Protein AF-A0A7S1X0S6-F1 (afdb_monomer_lite)

Secondary structure (DSSP, 8-state):
---SSPPP-EEEEETHHHHHHHHHHHHHHHHH--TTEEEEES-SS---GGGHHHHHHTTHHHHHHHTS---HHHHHHHHTT--HHHHHHHHHHHTTTS-EEEEEETT-HHHHHHHHHTSS-TT---HHHHHHHHHHHHHHHHHHHHHHHHHHHHH-TTEEEEEESSS-S-S--

Foldseek 3Di:
DPDDPDDAAEQEDFDVSLLVCLLLVVCCVPPVVNLQAYERFQDQDDAAPQLLLVCVVVVVLVCSVPPSVHDPVRSVCVVVVCGSLNSSLVSCLVSQNRAYEYEYELAAPVSLVVRLVRQDHPPPPPPVSSVVSNVCCNVCSNVSVVVSQVSSCVSHVNYYYDYDHDHDTGPDD

Radius of gyration: 16.4 Å; chains: 1; bounding box: 33×36×52 Å

Structure (mmCIF, N/CA/C/O backbone):
data_AF-A0A7S1X0S6-F1
#
_entry.id   AF-A0A7S1X0S6-F1
#
loop_
_atom_site.group_PDB
_atom_site.id
_atom_site.type_symbol
_atom_site.label_atom_id
_atom_site.label_alt_id
_atom_site.label_comp_id
_atom_site.label_asym_id
_atom_site.label_entity_id
_atom_site.label_seq_id
_atom_site.pdbx_PDB_ins_cod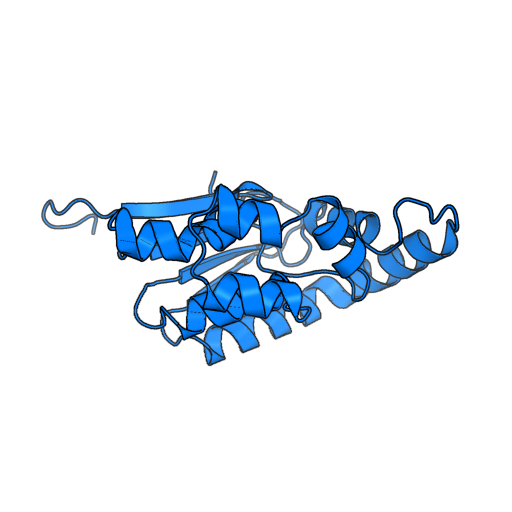e
_atom_site.Cartn_x
_atom_site.Cartn_y
_atom_site.Cartn_z
_atom_site.occupancy
_atom_site.B_iso_or_equiv
_atom_site.auth_seq_id
_atom_site.auth_comp_id
_atom_site.auth_asym_id
_atom_site.auth_atom_id
_atom_site.pdbx_PDB_model_num
ATOM 1 N N . ASP A 1 1 ? -2.388 12.617 26.157 1.00 45.22 1 ASP A N 1
ATOM 2 C CA . ASP A 1 1 ? -3.269 11.953 27.123 1.00 45.22 1 ASP A CA 1
ATOM 3 C C . ASP A 1 1 ? -3.262 10.479 26.755 1.00 45.22 1 ASP A C 1
ATOM 5 O O . ASP A 1 1 ? -3.622 10.173 25.627 1.00 45.22 1 ASP A O 1
ATOM 9 N N . PHE A 1 2 ? -2.684 9.616 27.594 1.00 46.06 2 PHE A N 1
ATOM 10 C CA . PHE A 1 2 ? -2.555 8.176 27.314 1.00 46.06 2 PHE A CA 1
ATOM 11 C C . PHE A 1 2 ? -3.725 7.356 27.894 1.00 46.06 2 PHE A C 1
ATOM 13 O O . PHE A 1 2 ? -3.607 6.140 27.947 1.00 46.06 2 PHE A O 1
ATOM 20 N N . GLY A 1 3 ? -4.836 8.006 28.274 1.00 49.50 3 GLY A N 1
ATOM 21 C CA . GLY A 1 3 ? -6.150 7.374 28.441 1.00 49.50 3 GLY A CA 1
ATOM 22 C C . GLY A 1 3 ? -6.338 6.500 29.690 1.00 49.50 3 GLY A C 1
ATOM 23 O O . GLY A 1 3 ? -5.548 5.607 29.973 1.00 49.50 3 GLY A O 1
ATOM 24 N N . ASP A 1 4 ? -7.391 6.824 30.446 1.00 59.53 4 ASP A N 1
ATOM 25 C CA . ASP A 1 4 ? -8.395 6.000 31.165 1.00 59.53 4 ASP A CA 1
ATOM 26 C C . ASP A 1 4 ? -8.267 4.472 31.422 1.00 59.53 4 ASP A C 1
ATOM 28 O O . ASP A 1 4 ? -9.041 3.959 32.232 1.00 59.53 4 ASP A O 1
ATOM 32 N N . GLY A 1 5 ? -7.302 3.738 30.867 1.00 61.31 5 GLY A N 1
ATOM 33 C CA . GLY A 1 5 ? -7.042 2.329 31.197 1.00 61.31 5 GLY A CA 1
ATOM 34 C C . GLY A 1 5 ? -7.670 1.294 30.257 1.00 61.31 5 GLY A C 1
ATOM 35 O O . GLY A 1 5 ? -7.521 0.097 30.511 1.00 61.31 5 GLY A O 1
ATOM 36 N N . GLU A 1 6 ? -8.315 1.707 29.161 1.00 73.12 6 GLU A N 1
ATOM 37 C CA . GLU A 1 6 ? -8.690 0.783 28.083 1.00 73.12 6 GLU A CA 1
ATOM 38 C C . GLU A 1 6 ? -7.486 0.459 27.188 1.00 73.12 6 GLU A C 1
ATOM 40 O O . GLU A 1 6 ? -6.751 1.334 26.727 1.00 73.12 6 GLU A O 1
ATOM 45 N N . THR A 1 7 ? -7.266 -0.836 26.947 1.00 80.94 7 THR A N 1
ATOM 46 C CA . THR A 1 7 ? -6.216 -1.306 26.035 1.00 80.94 7 THR A CA 1
ATOM 47 C C . THR A 1 7 ? -6.712 -1.182 24.603 1.00 80.94 7 THR A C 1
ATOM 49 O O . THR A 1 7 ? -7.653 -1.876 24.234 1.00 80.94 7 THR A O 1
ATOM 52 N N . ARG A 1 8 ? -6.046 -0.350 23.799 1.00 85.12 8 ARG A N 1
ATOM 53 C CA . ARG A 1 8 ? -6.308 -0.235 22.359 1.00 85.12 8 ARG A CA 1
ATOM 54 C C . ARG A 1 8 ? -5.429 -1.187 21.560 1.00 85.12 8 ARG A C 1
ATOM 56 O O . ARG A 1 8 ? -4.236 -1.311 21.849 1.00 85.12 8 ARG A O 1
ATOM 63 N N . ARG A 1 9 ? -5.995 -1.827 20.540 1.00 88.94 9 ARG A N 1
ATOM 64 C CA . ARG A 1 9 ? -5.298 -2.748 19.637 1.00 88.94 9 ARG A CA 1
ATOM 65 C C . ARG A 1 9 ? -5.182 -2.144 18.247 1.00 88.94 9 ARG A C 1
ATOM 67 O O . ARG A 1 9 ? -6.129 -2.122 17.469 1.00 88.94 9 ARG A O 1
ATOM 74 N N . VAL A 1 10 ? -3.977 -1.682 17.935 1.00 91.94 10 VAL A N 1
ATOM 75 C CA . VAL A 1 10 ? -3.624 -1.157 16.614 1.00 91.94 10 VAL A CA 1
ATOM 76 C C . VAL A 1 10 ? -2.764 -2.187 15.896 1.00 91.94 10 VAL A C 1
ATOM 78 O O . VAL A 1 10 ? -1.782 -2.671 16.461 1.00 91.94 10 VAL A O 1
ATOM 81 N N . ALA A 1 11 ? -3.122 -2.525 14.659 1.00 94.06 11 ALA A N 1
ATOM 82 C CA . ALA A 1 11 ? -2.289 -3.363 13.808 1.00 94.06 11 ALA A CA 1
ATOM 83 C C . ALA A 1 11 ? -1.388 -2.462 12.968 1.00 94.06 11 ALA A C 1
ATOM 85 O O . ALA A 1 11 ? -1.870 -1.582 12.260 1.00 94.06 11 ALA A O 1
ATOM 86 N N . GLY A 1 12 ? -0.078 -2.664 13.050 1.00 94.56 12 GLY A N 1
ATOM 87 C CA . GLY A 1 12 ? 0.891 -1.824 12.361 1.00 94.56 12 GLY A CA 1
ATOM 88 C C . GLY A 1 12 ? 2.062 -2.623 11.826 1.00 94.56 12 GLY A C 1
ATOM 89 O O . GLY A 1 12 ? 2.423 -3.664 12.374 1.00 94.56 12 GLY A O 1
ATOM 90 N N . GLY A 1 13 ? 2.649 -2.138 10.742 1.00 95.31 13 GLY A N 1
ATOM 91 C CA . GLY A 1 13 ? 3.847 -2.736 10.181 1.00 95.31 13 GLY A CA 1
ATOM 92 C C . GLY A 1 13 ? 4.571 -1.768 9.267 1.00 95.31 13 GLY A C 1
ATOM 93 O O . GLY A 1 13 ? 3.937 -0.943 8.611 1.00 95.31 13 GLY A O 1
ATOM 94 N N . CYS A 1 14 ? 5.894 -1.903 9.206 1.00 96.62 14 CYS A N 1
ATOM 95 C CA . CYS A 1 14 ? 6.711 -1.206 8.224 1.00 96.62 14 CYS A CA 1
ATOM 96 C C . CYS A 1 14 ? 6.980 -2.079 6.996 1.00 96.62 14 CYS A C 1
ATOM 98 O O . CYS A 1 14 ? 7.196 -3.286 7.131 1.00 96.62 14 CYS A O 1
ATOM 100 N N . SER A 1 15 ? 7.074 -1.466 5.812 1.00 94.75 15 SER A N 1
ATOM 101 C CA . SER A 1 15 ? 7.627 -2.097 4.610 1.00 94.75 15 SER A CA 1
ATOM 102 C C . SER A 1 15 ? 6.742 -3.262 4.161 1.00 94.75 15 SER A C 1
ATOM 104 O O . SER A 1 15 ? 5.520 -3.130 4.088 1.00 94.75 15 SER A O 1
ATOM 106 N N . ALA A 1 16 ? 7.324 -4.440 3.937 1.00 90.38 16 ALA A N 1
ATOM 107 C CA . ALA A 1 16 ? 6.586 -5.685 3.756 1.00 90.38 16 ALA A CA 1
ATOM 108 C C . ALA A 1 16 ? 5.617 -5.990 4.918 1.00 90.38 16 ALA A C 1
ATOM 110 O O . ALA A 1 16 ? 4.575 -6.599 4.699 1.00 90.38 16 ALA A O 1
ATOM 111 N N . GLY A 1 17 ? 5.907 -5.532 6.139 1.00 92.88 17 GLY A N 1
ATOM 112 C CA . GLY A 1 17 ? 4.978 -5.601 7.267 1.00 92.88 17 GLY A CA 1
ATOM 113 C C . GLY A 1 17 ? 3.738 -4.724 7.076 1.00 92.88 17 GLY A C 1
ATOM 114 O O . GLY A 1 17 ? 2.646 -5.157 7.427 1.00 92.88 17 GLY A O 1
ATOM 115 N N . SER A 1 18 ? 3.872 -3.542 6.461 1.00 93.56 18 SER A N 1
ATOM 116 C CA . SER A 1 18 ? 2.722 -2.694 6.099 1.00 93.56 18 SER A CA 1
ATOM 117 C C . SER A 1 18 ? 1.836 -3.397 5.070 1.00 93.56 18 SER A C 1
ATOM 119 O O . SER A 1 18 ? 0.614 -3.407 5.208 1.00 93.56 18 SER A O 1
ATOM 121 N N . ILE A 1 19 ? 2.451 -4.051 4.074 1.00 89.69 19 ILE A N 1
ATOM 122 C CA . ILE A 1 19 ? 1.736 -4.906 3.114 1.00 89.69 19 ILE A CA 1
ATOM 123 C C . ILE A 1 19 ? 0.998 -6.016 3.865 1.00 89.69 19 ILE A C 1
ATOM 125 O O . ILE A 1 19 ? -0.197 -6.198 3.669 1.00 89.69 19 ILE A O 1
ATOM 129 N N . GLY A 1 20 ? 1.692 -6.730 4.755 1.00 89.12 20 GLY A N 1
ATOM 130 C CA . GLY A 1 20 ? 1.111 -7.812 5.546 1.00 89.12 20 GLY A CA 1
ATOM 131 C C . GLY A 1 20 ? -0.107 -7.361 6.347 1.00 89.12 20 GLY A C 1
ATOM 132 O O . GLY A 1 20 ? -1.158 -7.981 6.240 1.00 89.12 20 GLY A O 1
ATOM 133 N N . VAL A 1 21 ? 0.001 -6.254 7.087 1.00 90.69 21 VAL A N 1
ATOM 134 C CA . VAL A 1 21 ? -1.126 -5.694 7.846 1.00 90.69 21 VAL A CA 1
ATOM 135 C C . VAL A 1 21 ? -2.293 -5.357 6.931 1.00 90.69 21 VAL A C 1
ATOM 137 O O . VAL A 1 21 ? -3.416 -5.713 7.260 1.00 90.69 21 VAL A O 1
ATOM 140 N N . GLN A 1 22 ? -2.042 -4.734 5.778 1.00 89.19 22 GLN A N 1
ATOM 141 C CA . GLN A 1 22 ? -3.099 -4.435 4.813 1.00 89.19 22 GLN A CA 1
ATOM 142 C C . GLN A 1 22 ? -3.792 -5.719 4.354 1.00 89.19 22 GLN A C 1
ATOM 144 O O . GLN A 1 22 ? -5.006 -5.808 4.474 1.00 89.19 22 GLN A O 1
ATOM 149 N N . LEU A 1 23 ? -3.044 -6.738 3.919 1.00 86.06 23 LEU A N 1
ATOM 150 C CA . LEU A 1 23 ? -3.619 -8.002 3.445 1.00 86.06 23 LEU A CA 1
ATOM 151 C C . LEU A 1 23 ? -4.373 -8.767 4.550 1.00 86.06 23 LEU A C 1
ATOM 153 O O . LEU A 1 23 ? -5.376 -9.409 4.259 1.00 86.06 23 LEU A O 1
ATOM 157 N N . TRP A 1 24 ? -3.921 -8.699 5.803 1.00 88.25 24 TRP A N 1
ATOM 158 C CA . TRP A 1 24 ? -4.566 -9.352 6.950 1.00 88.25 24 TRP A CA 1
ATOM 159 C C . TRP A 1 24 ? -5.690 -8.530 7.586 1.00 88.25 24 TRP A C 1
ATOM 161 O O . TRP A 1 24 ? -6.427 -9.057 8.417 1.00 88.25 24 TRP A O 1
ATOM 171 N N . ALA A 1 25 ? -5.830 -7.253 7.235 1.00 87.00 25 ALA A N 1
ATOM 172 C CA . ALA A 1 25 ? -6.724 -6.335 7.929 1.00 87.00 25 ALA A CA 1
ATOM 173 C C . ALA A 1 25 ? -8.187 -6.807 8.018 1.00 87.00 25 ALA A C 1
ATOM 175 O O . ALA A 1 25 ? -8.752 -6.638 9.097 1.00 87.00 25 ALA A O 1
ATOM 176 N N . PRO A 1 26 ? -8.800 -7.455 7.000 1.00 82.06 26 PRO A N 1
ATOM 177 C CA . PRO A 1 26 ? -10.158 -7.976 7.149 1.00 82.06 26 PRO A CA 1
ATOM 178 C C . PRO A 1 26 ? -10.281 -8.961 8.321 1.00 82.06 26 PRO A C 1
ATOM 180 O O . PRO A 1 26 ? -11.181 -8.828 9.145 1.00 82.06 26 PRO A O 1
ATOM 183 N N . ALA A 1 27 ? -9.329 -9.889 8.446 1.00 85.44 27 ALA A N 1
ATOM 184 C CA . ALA A 1 27 ? -9.292 -10.861 9.535 1.00 85.44 27 ALA A CA 1
ATOM 185 C C . ALA A 1 27 ? -8.929 -10.200 10.872 1.00 85.44 27 ALA A C 1
ATOM 187 O O . ALA A 1 27 ? -9.553 -10.470 11.892 1.00 85.44 27 ALA A O 1
ATOM 188 N N . LEU A 1 28 ? -7.944 -9.293 10.882 1.00 88.94 28 LEU A N 1
ATOM 189 C CA . LEU A 1 28 ? -7.530 -8.579 12.096 1.00 88.94 28 LEU A CA 1
ATOM 190 C C . LEU A 1 28 ? -8.687 -7.784 12.716 1.00 88.94 28 LEU A C 1
ATOM 192 O O . LEU A 1 28 ? -8.841 -7.778 13.936 1.00 88.94 28 LEU A O 1
ATOM 196 N N . ILE A 1 29 ? -9.505 -7.145 11.878 1.00 87.50 29 ILE A N 1
ATOM 197 C CA . ILE A 1 29 ? -10.667 -6.367 12.311 1.00 87.50 29 ILE A CA 1
ATOM 198 C C . ILE A 1 29 ? -11.805 -7.300 12.742 1.00 87.50 29 ILE A C 1
ATOM 200 O O . ILE A 1 29 ? -12.335 -7.130 13.837 1.00 87.50 29 ILE A O 1
ATOM 204 N N . ALA A 1 30 ? -12.171 -8.288 11.919 1.00 85.06 30 ALA A N 1
ATOM 205 C CA . ALA A 1 30 ? -13.344 -9.127 12.170 1.00 85.06 30 ALA A CA 1
ATOM 206 C C . ALA A 1 30 ? -13.138 -10.168 13.285 1.00 85.06 30 ALA A C 1
ATOM 208 O O . ALA A 1 30 ? -14.038 -10.380 14.098 1.00 85.06 30 ALA A O 1
ATOM 209 N N . ASP A 1 31 ? -11.965 -10.802 13.334 1.00 85.94 31 ASP A N 1
ATOM 210 C CA . ASP A 1 31 ? -11.723 -11.993 14.158 1.00 85.94 31 ASP A CA 1
ATOM 211 C C . ASP A 1 31 ? -10.791 -11.734 15.351 1.00 85.94 31 ASP A C 1
ATOM 213 O O . ASP A 1 31 ? -10.808 -12.490 16.326 1.00 85.94 31 ASP A O 1
ATOM 217 N N . PHE A 1 32 ? -9.980 -10.670 15.300 1.00 85.81 32 PHE A N 1
ATOM 218 C CA . PHE A 1 32 ? -8.963 -10.375 16.321 1.00 85.81 32 PHE A CA 1
ATOM 219 C C . PHE A 1 32 ? -9.147 -9.034 17.045 1.00 85.81 32 PHE A C 1
ATOM 221 O O . PHE A 1 32 ? -8.321 -8.702 17.899 1.00 85.81 32 PHE A O 1
ATOM 228 N N . ASP A 1 33 ? -10.229 -8.300 16.765 1.00 85.69 33 ASP A N 1
ATOM 229 C CA . ASP A 1 33 ? -10.610 -7.074 17.483 1.00 85.69 33 ASP A CA 1
ATOM 230 C C . ASP A 1 33 ? -9.520 -5.978 17.425 1.00 85.69 33 ASP A C 1
ATOM 232 O O . ASP A 1 33 ? -9.192 -5.333 18.425 1.00 85.69 33 ASP A O 1
ATOM 236 N N . PHE A 1 34 ? -8.914 -5.797 16.241 1.00 86.12 34 PHE A N 1
ATOM 237 C CA . PHE A 1 34 ? -8.011 -4.683 15.905 1.00 86.12 34 PHE A CA 1
ATOM 238 C C . PHE A 1 34 ? -8.769 -3.516 15.247 1.00 86.12 34 PHE A C 1
ATOM 240 O O . PHE A 1 34 ? -8.350 -2.967 14.227 1.00 86.12 34 PHE A O 1
ATOM 247 N N . SER A 1 35 ? -9.915 -3.134 15.812 1.00 85.75 35 SER A N 1
ATOM 248 C CA . SER A 1 35 ? -10.738 -2.031 15.297 1.00 85.75 35 SER A CA 1
ATOM 249 C C . SER A 1 35 ? -10.273 -0.643 15.749 1.00 85.75 35 SER A C 1
ATOM 251 O O . SER A 1 35 ? -10.779 0.356 15.243 1.00 85.75 35 SER A O 1
ATOM 253 N N . ASP A 1 36 ? -9.313 -0.548 16.679 1.00 91.31 36 ASP A N 1
ATOM 254 C CA . ASP A 1 36 ? -8.802 0.749 17.155 1.00 91.31 36 ASP A CA 1
ATOM 255 C C . ASP A 1 36 ? -7.876 1.433 16.147 1.00 91.31 36 ASP A C 1
ATOM 257 O O . ASP A 1 36 ? -7.686 2.652 16.203 1.00 91.31 36 ASP A O 1
ATOM 261 N N . GLY A 1 37 ? -7.302 0.665 15.218 1.00 92.75 37 GLY A N 1
ATOM 262 C CA . GLY A 1 37 ? -6.755 1.232 14.000 1.00 92.75 37 GLY A CA 1
ATOM 263 C C . GLY A 1 37 ? -5.719 0.392 13.267 1.00 92.75 37 GLY A C 1
ATOM 264 O O . GLY A 1 37 ? -5.205 -0.614 13.759 1.00 92.75 37 GLY A O 1
ATOM 265 N N . ILE A 1 38 ? -5.387 0.875 12.074 1.00 94.62 38 ILE A N 1
ATOM 266 C CA . ILE A 1 38 ? -4.419 0.292 11.149 1.00 94.62 38 ILE A CA 1
ATOM 267 C C . ILE A 1 38 ? -3.312 1.311 10.858 1.00 94.62 38 ILE A C 1
ATOM 269 O O . ILE A 1 38 ? -3.590 2.438 10.451 1.00 94.62 38 ILE A O 1
ATOM 273 N N . LEU A 1 39 ? -2.049 0.917 11.021 1.00 95.50 39 LEU A N 1
ATOM 274 C CA . LEU A 1 39 ? -0.876 1.729 10.702 1.00 95.50 39 LEU A CA 1
ATOM 275 C C . LEU A 1 39 ? -0.102 1.125 9.524 1.00 95.50 39 LEU A C 1
ATOM 277 O O . LEU A 1 39 ? 0.439 0.022 9.601 1.00 95.50 39 LEU A O 1
ATOM 281 N N . MET A 1 40 ? -0.012 1.894 8.447 1.00 95.19 40 MET A N 1
ATOM 282 C CA . MET A 1 40 ? 0.730 1.575 7.236 1.00 95.19 40 MET A CA 1
ATOM 283 C C . MET A 1 40 ? 2.010 2.409 7.199 1.00 95.19 40 MET A C 1
ATOM 285 O O . MET A 1 40 ? 1.982 3.569 6.786 1.00 95.19 40 MET A O 1
ATOM 289 N N . ASP A 1 41 ? 3.133 1.839 7.635 1.00 97.19 41 ASP A N 1
ATOM 290 C CA . ASP A 1 41 ? 4.422 2.531 7.613 1.00 97.19 41 ASP A CA 1
ATOM 291 C C . ASP A 1 41 ? 5.200 2.193 6.331 1.00 97.19 41 ASP A C 1
ATOM 293 O O . ASP A 1 41 ? 5.539 1.041 6.046 1.00 97.19 41 ASP A O 1
ATOM 297 N N . SER A 1 42 ? 5.479 3.227 5.538 1.00 96.00 42 SER A N 1
ATOM 298 C CA . SER A 1 42 ? 6.365 3.199 4.372 1.00 96.00 42 SER A CA 1
ATOM 299 C C . SER A 1 42 ? 5.927 2.289 3.209 1.00 96.00 42 SER A C 1
ATOM 301 O O . SER A 1 42 ? 6.713 1.988 2.314 1.00 96.00 42 SER A O 1
ATOM 303 N N . TYR A 1 43 ? 4.659 1.864 3.173 1.00 93.94 43 TYR A N 1
ATOM 304 C CA . TYR A 1 43 ? 4.019 1.306 1.973 1.00 93.94 43 TYR A CA 1
ATOM 305 C C . TYR A 1 43 ? 2.508 1.517 2.003 1.00 93.94 43 TYR A C 1
ATOM 307 O O . TYR A 1 43 ? 1.874 1.300 3.035 1.00 93.94 43 TYR A O 1
ATOM 315 N N . VAL A 1 44 ? 1.922 1.882 0.859 1.00 91.25 44 VAL A N 1
ATOM 316 C CA . VAL A 1 44 ? 0.488 2.210 0.759 1.00 91.25 44 VAL A CA 1
ATOM 317 C C . VAL A 1 44 ? -0.142 1.896 -0.604 1.00 91.25 44 VAL A C 1
ATOM 319 O O . VAL A 1 44 ? -1.196 2.424 -0.955 1.00 91.25 44 VAL A O 1
ATOM 322 N N . GLY A 1 45 ? 0.501 1.024 -1.384 1.00 88.31 45 GLY A N 1
ATOM 323 C CA . GLY A 1 45 ? -0.020 0.598 -2.686 1.00 88.31 45 GLY A CA 1
ATOM 324 C C . GLY A 1 45 ? 0.510 1.405 -3.873 1.00 88.31 45 GLY A C 1
ATOM 325 O O . GLY A 1 45 ? -0.226 1.667 -4.817 1.00 88.31 45 GLY A O 1
ATOM 326 N N . ILE A 1 46 ? 1.783 1.806 -3.866 1.00 90.12 46 ILE A N 1
ATOM 327 C CA . ILE A 1 46 ? 2.427 2.357 -5.068 1.00 90.12 46 ILE A CA 1
ATOM 328 C C . ILE A 1 46 ? 3.137 1.218 -5.798 1.00 90.12 46 ILE A C 1
ATOM 330 O O . ILE A 1 46 ? 4.105 0.658 -5.286 1.00 90.12 46 ILE A O 1
ATOM 334 N N . MET A 1 47 ? 2.653 0.889 -6.996 1.00 87.38 47 MET A N 1
ATOM 335 C CA . MET A 1 47 ? 3.166 -0.192 -7.841 1.00 87.38 47 MET A CA 1
ATOM 336 C C . MET A 1 47 ? 3.191 0.233 -9.317 1.00 87.38 47 MET A C 1
ATOM 338 O O . MET A 1 47 ? 2.388 1.083 -9.719 1.00 87.38 47 MET A O 1
ATOM 342 N N . PRO A 1 48 ? 4.090 -0.333 -10.140 1.00 85.00 48 PRO A N 1
ATOM 343 C CA . PRO A 1 48 ? 4.035 -0.168 -11.587 1.00 85.00 48 PRO A CA 1
ATOM 344 C C . PRO A 1 48 ? 2.805 -0.871 -12.183 1.00 85.00 48 PRO A C 1
ATOM 346 O O . PRO A 1 48 ? 2.297 -1.821 -11.588 1.00 85.00 48 PRO A O 1
ATOM 349 N N . PRO A 1 49 ? 2.327 -0.453 -13.370 1.00 77.50 49 PRO A N 1
ATOM 350 C CA . PRO A 1 49 ? 1.180 -1.091 -14.022 1.00 77.50 49 PRO A CA 1
ATOM 351 C C . PRO A 1 49 ? 1.346 -2.601 -14.261 1.00 77.50 49 PRO A C 1
ATOM 353 O O . PRO A 1 49 ? 0.371 -3.330 -14.144 1.00 77.50 49 PRO A O 1
ATOM 356 N N . ALA A 1 50 ? 2.573 -3.060 -14.537 1.00 72.75 50 ALA A N 1
ATOM 357 C CA . ALA A 1 50 ? 2.920 -4.471 -14.766 1.00 72.75 50 ALA A CA 1
ATOM 358 C C . ALA A 1 50 ? 3.156 -5.281 -13.470 1.00 72.75 50 ALA A C 1
ATOM 360 O O . ALA A 1 50 ? 3.719 -6.373 -13.483 1.00 72.75 50 ALA A O 1
ATOM 361 N N . ALA A 1 51 ? 2.768 -4.741 -12.311 1.00 75.88 51 ALA A N 1
ATOM 362 C CA . ALA A 1 51 ? 2.932 -5.428 -11.033 1.00 75.88 51 ALA A CA 1
ATOM 363 C C . ALA A 1 51 ? 2.000 -6.638 -10.851 1.00 75.88 51 ALA A C 1
ATOM 365 O O . ALA A 1 51 ? 2.171 -7.395 -9.895 1.00 75.88 51 ALA A O 1
ATOM 366 N N . ASP A 1 52 ? 1.013 -6.834 -11.726 1.00 69.38 52 ASP A N 1
ATOM 367 C CA . ASP A 1 52 ? 0.175 -8.036 -11.764 1.00 69.38 52 ASP A CA 1
ATOM 368 C C . ASP A 1 52 ? 1.004 -9.314 -11.841 1.00 69.38 52 ASP A C 1
ATOM 370 O O . ASP A 1 52 ? 0.699 -10.289 -11.153 1.00 69.38 52 ASP A O 1
ATOM 374 N N . VAL A 1 53 ? 2.097 -9.300 -12.599 1.00 69.44 53 VAL A N 1
ATOM 375 C CA . VAL A 1 53 ? 2.982 -10.463 -12.708 1.00 69.44 53 VAL A CA 1
ATOM 376 C C . VAL A 1 53 ? 3.655 -10.792 -11.380 1.00 69.44 53 VAL A C 1
ATOM 378 O O . VAL A 1 53 ? 3.748 -11.965 -11.015 1.00 69.44 53 VAL A O 1
ATOM 381 N N . PHE A 1 54 ? 4.043 -9.782 -10.601 1.00 73.94 54 PHE A N 1
ATOM 382 C CA . PHE A 1 54 ? 4.585 -9.992 -9.258 1.00 73.94 54 PHE A CA 1
ATOM 383 C C . PHE A 1 54 ? 3.546 -10.608 -8.305 1.00 73.94 54 PHE A C 1
ATOM 385 O O . PHE A 1 54 ? 3.860 -11.533 -7.556 1.00 73.94 54 PHE A O 1
ATOM 392 N N . TRP A 1 55 ? 2.297 -10.144 -8.347 1.00 74.38 55 TRP A N 1
ATOM 393 C CA . TRP A 1 55 ? 1.232 -10.673 -7.487 1.00 74.38 55 TRP A CA 1
ATOM 394 C C . TRP A 1 55 ? 0.807 -12.091 -7.870 1.00 74.38 55 TRP A C 1
ATOM 396 O O . TRP A 1 55 ? 0.589 -12.932 -6.993 1.00 74.38 55 TRP A O 1
ATOM 406 N N . ASN A 1 56 ? 0.762 -12.375 -9.172 1.00 74.12 56 ASN A N 1
ATOM 407 C CA . ASN A 1 56 ? 0.536 -13.716 -9.698 1.00 74.12 56 ASN A CA 1
ATOM 408 C C . ASN A 1 56 ? 1.677 -14.665 -9.317 1.00 74.12 56 ASN A C 1
ATOM 410 O O . ASN A 1 56 ? 1.418 -15.807 -8.945 1.00 74.12 56 ASN A O 1
ATOM 414 N N . LEU A 1 57 ? 2.931 -14.196 -9.340 1.00 72.00 57 LEU A N 1
ATOM 415 C CA . LEU A 1 57 ? 4.089 -14.990 -8.926 1.00 72.00 57 LEU A CA 1
ATOM 416 C C . LEU A 1 57 ? 3.967 -15.468 -7.482 1.00 72.00 57 LEU A C 1
ATOM 418 O O . LEU A 1 57 ? 4.199 -16.642 -7.200 1.00 72.00 57 LEU A O 1
ATOM 422 N N . ILE A 1 58 ? 3.643 -14.558 -6.562 1.00 75.88 58 ILE A N 1
ATOM 423 C CA . ILE A 1 58 ? 3.507 -14.918 -5.146 1.00 75.88 58 ILE A CA 1
ATOM 424 C C . ILE A 1 58 ? 2.162 -15.589 -4.845 1.00 75.88 58 ILE A C 1
ATOM 426 O O . ILE A 1 58 ? 1.886 -15.909 -3.691 1.00 75.88 58 ILE A O 1
ATOM 430 N N . ASN A 1 59 ? 1.337 -15.792 -5.878 1.00 83.12 59 ASN A N 1
ATOM 431 C CA . ASN A 1 59 ? 0.037 -16.435 -5.812 1.00 83.12 59 ASN A CA 1
ATOM 432 C C . ASN A 1 59 ? -0.867 -15.813 -4.735 1.00 83.12 59 ASN A C 1
ATOM 434 O O . ASN A 1 59 ? -1.477 -16.509 -3.919 1.00 83.12 59 ASN A O 1
ATOM 438 N N . VAL A 1 60 ? -0.912 -14.475 -4.705 1.00 81.69 60 VAL A N 1
ATOM 439 C CA . VAL A 1 60 ? -1.494 -13.719 -3.584 1.00 81.69 60 VAL A CA 1
ATOM 440 C C . VAL A 1 60 ? -2.963 -14.067 -3.335 1.00 81.69 60 VAL A C 1
ATOM 442 O O . VAL A 1 60 ? -3.380 -14.108 -2.184 1.00 81.69 60 VAL A O 1
ATOM 445 N N . CYS A 1 61 ? -3.733 -14.390 -4.380 1.00 84.50 61 CYS A N 1
ATOM 446 C CA . CYS A 1 61 ? -5.137 -14.769 -4.226 1.00 84.50 61 CYS A CA 1
ATOM 447 C C . CYS A 1 61 ? -5.302 -16.133 -3.536 1.00 84.50 61 CYS A C 1
ATOM 449 O O . CYS A 1 61 ? -6.187 -16.285 -2.697 1.00 84.50 61 CYS A O 1
ATOM 451 N N . GLU A 1 62 ? -4.461 -17.124 -3.863 1.00 86.56 62 GLU A N 1
ATOM 452 C CA . GLU A 1 62 ? -4.491 -18.438 -3.203 1.00 86.56 62 GLU A CA 1
ATOM 453 C C . GLU A 1 62 ? -3.978 -18.339 -1.765 1.00 86.56 62 GLU A C 1
ATOM 455 O O . GLU A 1 62 ? -4.568 -18.919 -0.857 1.00 86.56 62 GLU A O 1
ATOM 460 N N . VAL A 1 63 ? -2.924 -17.549 -1.536 1.00 85.88 63 VAL A N 1
ATOM 461 C CA . VAL A 1 63 ? -2.442 -17.246 -0.181 1.00 85.88 63 VAL A CA 1
ATOM 462 C C . VAL A 1 63 ? -3.541 -16.549 0.624 1.00 85.88 63 VAL A C 1
ATOM 464 O O . VAL A 1 63 ? -3.787 -16.923 1.768 1.00 85.88 63 VAL A O 1
ATOM 467 N N . GLY A 1 64 ? -4.254 -15.598 0.021 1.00 83.56 64 GLY A N 1
ATOM 468 C CA . GLY A 1 64 ? -5.418 -14.940 0.607 1.00 83.56 64 GLY A CA 1
ATOM 469 C C . GLY A 1 64 ? -6.498 -15.923 1.055 1.00 83.56 64 GLY A C 1
ATOM 470 O O . GLY A 1 64 ? -6.912 -15.902 2.214 1.00 83.56 64 GLY A O 1
ATOM 471 N N . GLU A 1 65 ? -6.897 -16.824 0.154 1.00 86.88 65 GLU A N 1
ATOM 472 C CA . GLU A 1 65 ? -7.915 -17.855 0.395 1.00 86.88 65 GLU A CA 1
ATOM 473 C C . GLU A 1 65 ? -7.497 -18.863 1.478 1.00 86.88 65 GLU A C 1
ATOM 475 O O . GLU A 1 65 ? -8.299 -19.223 2.337 1.00 86.88 65 GLU A O 1
ATOM 480 N N . GLN A 1 66 ? -6.247 -19.331 1.448 1.00 88.25 66 GLN A N 1
ATOM 481 C CA . GLN A 1 66 ? -5.797 -20.444 2.290 1.00 88.25 66 GLN A CA 1
ATOM 482 C C . GLN A 1 66 ? -5.163 -20.011 3.614 1.00 88.25 66 GLN A C 1
ATOM 484 O O . GLN A 1 66 ? -5.148 -20.796 4.563 1.00 88.25 66 GLN A O 1
ATOM 489 N N . GLN A 1 67 ? -4.584 -18.809 3.675 1.00 85.94 67 GLN A N 1
ATOM 490 C CA . GLN A 1 67 ? -3.723 -18.391 4.786 1.00 85.94 67 GLN A CA 1
ATOM 491 C C . GLN A 1 67 ? -4.146 -17.074 5.429 1.00 85.94 67 GLN A C 1
ATOM 493 O O . GLN A 1 67 ? -3.999 -16.954 6.639 1.00 85.94 67 GLN A O 1
ATOM 498 N N . LEU A 1 68 ? -4.668 -16.107 4.666 1.00 82.25 68 LEU A N 1
ATOM 499 C CA . LEU A 1 68 ? -4.962 -14.753 5.172 1.00 82.25 68 LEU A CA 1
ATOM 500 C C . LEU A 1 68 ? -6.433 -14.549 5.560 1.00 82.25 68 LEU A C 1
ATOM 502 O O . LEU A 1 68 ? -6.848 -13.419 5.809 1.00 82.25 68 LEU A O 1
ATOM 506 N N . MET A 1 69 ? -7.217 -15.633 5.588 1.00 84.69 69 MET A N 1
ATOM 507 C CA . MET A 1 69 ? -8.646 -15.630 5.930 1.00 84.69 69 MET A CA 1
ATOM 508 C C . MET A 1 69 ? -9.458 -14.631 5.091 1.00 84.69 69 MET A C 1
ATOM 510 O O . MET A 1 69 ? -10.382 -13.986 5.585 1.00 84.69 69 MET A O 1
ATOM 514 N N . TRP A 1 70 ? -9.111 -14.472 3.811 1.00 82.31 70 TRP A N 1
ATOM 515 C CA . TRP A 1 70 ? -9.877 -13.600 2.928 1.00 82.31 70 TRP A CA 1
ATOM 516 C C . TRP A 1 70 ? -11.291 -14.126 2.729 1.00 82.31 70 TRP A C 1
ATOM 518 O O . TRP A 1 70 ? -11.519 -15.331 2.600 1.00 82.31 70 TRP A O 1
ATOM 528 N N . THR A 1 71 ? -12.248 -13.201 2.653 1.00 78.50 71 THR A N 1
ATOM 529 C CA . THR A 1 71 ? -13.610 -13.557 2.268 1.00 78.50 71 THR A CA 1
ATOM 530 C C . THR A 1 71 ? -13.628 -14.052 0.826 1.00 78.50 71 THR A C 1
ATOM 532 O O . THR A 1 71 ? -12.750 -13.737 0.016 1.00 78.50 71 THR A O 1
ATOM 535 N N . ARG A 1 72 ? -14.667 -14.811 0.478 1.00 83.81 72 ARG A N 1
ATOM 536 C CA . ARG A 1 72 ? -14.851 -15.298 -0.889 1.00 83.81 72 ARG A CA 1
ATOM 537 C C . ARG A 1 72 ? -14.888 -14.145 -1.893 1.00 83.81 72 ARG A C 1
ATOM 539 O O . ARG A 1 72 ? -14.287 -14.250 -2.955 1.00 83.81 72 ARG A O 1
ATOM 546 N N . GLU A 1 73 ? -15.539 -13.045 -1.533 1.00 79.69 73 GLU A N 1
ATOM 547 C CA . GLU A 1 73 ? -15.654 -11.843 -2.356 1.00 79.69 73 GLU A CA 1
ATOM 548 C C . GLU A 1 73 ? -14.282 -11.199 -2.603 1.00 79.69 73 GLU A C 1
ATOM 550 O O . GLU A 1 73 ? -13.983 -10.804 -3.728 1.00 79.69 73 GLU A O 1
ATOM 555 N N . ALA A 1 74 ? -13.414 -11.144 -1.586 1.00 76.69 74 ALA A N 1
ATOM 556 C CA . ALA A 1 74 ? -12.055 -10.623 -1.729 1.00 76.69 74 ALA A CA 1
ATOM 557 C C . ALA A 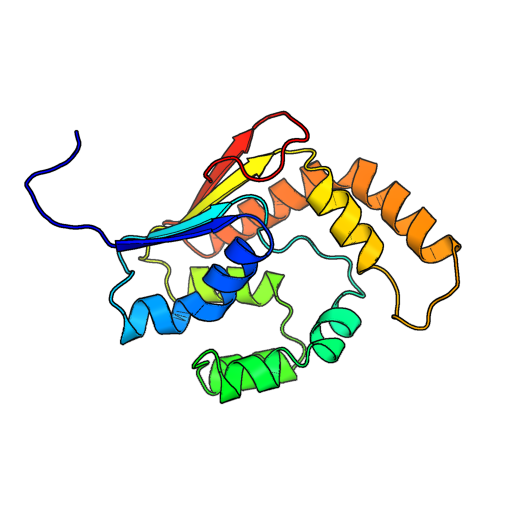1 74 ? -11.181 -11.521 -2.625 1.00 76.69 74 ALA A C 1
ATOM 559 O O . ALA A 1 74 ? -10.406 -11.021 -3.444 1.00 76.69 74 ALA A O 1
ATOM 560 N N . VAL A 1 75 ? -11.332 -12.846 -2.516 1.00 83.31 75 VAL A N 1
ATOM 561 C CA . VAL A 1 75 ? -10.638 -13.814 -3.383 1.00 83.31 75 VAL A CA 1
ATOM 562 C C . VAL A 1 75 ? -11.124 -13.710 -4.831 1.00 83.31 75 VAL A C 1
ATOM 564 O O . VAL A 1 75 ? -10.305 -13.716 -5.751 1.00 83.31 75 VAL A O 1
ATOM 567 N N . GLU A 1 76 ? -12.437 -13.608 -5.051 1.00 84.31 76 GLU A N 1
ATOM 568 C CA . GLU A 1 76 ? -13.028 -13.441 -6.384 1.00 84.31 76 GLU A CA 1
ATOM 569 C C . GLU A 1 76 ? -12.566 -12.127 -7.024 1.00 84.31 76 GLU A C 1
ATOM 571 O O . GLU A 1 76 ? -12.050 -12.159 -8.140 1.00 84.31 76 GLU A O 1
ATOM 576 N N . ALA A 1 77 ? -12.603 -11.013 -6.284 1.00 78.56 77 ALA A N 1
ATOM 577 C CA . ALA A 1 77 ? -12.050 -9.744 -6.748 1.00 78.56 77 ALA A CA 1
ATOM 578 C C . ALA A 1 77 ? -10.569 -9.897 -7.139 1.00 78.56 77 ALA A C 1
ATOM 580 O O . ALA A 1 77 ? -10.186 -9.555 -8.256 1.00 78.56 77 ALA A O 1
ATOM 581 N N . CYS A 1 78 ? -9.735 -10.482 -6.272 1.00 80.00 78 CYS A N 1
ATOM 582 C CA . CYS A 1 78 ? -8.317 -10.708 -6.569 1.00 80.00 78 CYS A CA 1
ATOM 583 C C . CYS A 1 78 ? -8.106 -11.457 -7.899 1.00 80.00 78 CYS A C 1
ATOM 585 O O . CYS A 1 78 ? -7.296 -11.041 -8.727 1.00 80.00 78 CYS A O 1
ATOM 587 N N . ARG A 1 79 ? -8.886 -12.518 -8.149 1.00 82.38 79 ARG A N 1
ATOM 588 C CA . ARG A 1 79 ? -8.819 -13.319 -9.387 1.00 82.38 79 ARG A CA 1
ATOM 589 C C . ARG A 1 79 ? -9.291 -12.566 -10.632 1.00 82.38 79 ARG A C 1
ATOM 591 O O . ARG A 1 79 ? -8.822 -12.867 -11.725 1.00 82.38 79 ARG A O 1
ATOM 598 N N . GLU A 1 80 ? -10.180 -11.590 -10.480 1.00 79.56 80 GLU A N 1
ATOM 599 C CA . GLU A 1 80 ? -10.628 -10.702 -11.562 1.00 79.56 80 GLU A CA 1
ATOM 600 C C . GLU A 1 80 ? -9.602 -9.605 -11.909 1.00 79.56 80 GLU A C 1
ATOM 602 O O . GLU A 1 80 ? -9.854 -8.767 -12.776 1.00 79.56 80 GLU A O 1
ATOM 607 N N . GLY A 1 81 ? -8.423 -9.628 -11.277 1.00 67.75 81 GLY A N 1
ATOM 608 C CA . GLY A 1 81 ? -7.348 -8.665 -11.503 1.00 67.75 81 GLY A CA 1
ATOM 609 C C . GLY A 1 81 ? -7.369 -7.504 -10.515 1.00 67.75 81 GLY A C 1
ATOM 610 O O . GLY A 1 81 ? -6.814 -6.448 -10.799 1.00 67.75 81 GLY A O 1
ATOM 611 N N . PHE A 1 82 ? -8.015 -7.662 -9.357 1.00 61.88 82 PHE A N 1
ATOM 612 C CA . PHE A 1 82 ? -8.010 -6.631 -8.327 1.00 61.88 82 PHE A CA 1
ATOM 613 C C . PHE A 1 82 ? -6.618 -6.532 -7.684 1.00 61.88 82 PHE A C 1
ATOM 615 O O . PHE A 1 82 ? -6.155 -7.427 -6.979 1.00 61.88 82 PHE A O 1
ATOM 622 N N . TYR A 1 83 ? -5.931 -5.431 -7.981 1.00 65.12 83 TYR A N 1
ATOM 623 C CA . TYR A 1 83 ? -4.544 -5.165 -7.603 1.00 65.12 83 TYR A CA 1
ATOM 624 C C . TYR A 1 83 ? -4.406 -4.818 -6.110 1.00 65.12 83 TYR A C 1
ATOM 626 O O . TYR A 1 83 ? -5.325 -4.267 -5.513 1.00 65.12 83 TYR A O 1
ATOM 634 N N . VAL A 1 84 ? -3.231 -5.028 -5.502 1.00 60.62 84 VAL A N 1
ATOM 635 C CA . VAL A 1 84 ? -2.976 -4.669 -4.085 1.00 60.62 84 VAL A CA 1
ATOM 636 C C . VAL A 1 84 ? -3.251 -3.196 -3.732 1.00 60.62 84 VAL A C 1
ATOM 638 O O . VAL A 1 84 ? -3.839 -2.955 -2.683 1.00 60.62 84 VAL A O 1
ATOM 641 N N . PRO A 1 85 ? -2.954 -2.196 -4.585 1.00 62.25 85 PRO A N 1
ATOM 642 C CA . PRO A 1 85 ? -3.411 -0.825 -4.342 1.00 62.25 85 PRO A CA 1
ATOM 643 C C . PRO A 1 85 ? -4.940 -0.709 -4.255 1.00 62.25 85 PRO A C 1
ATOM 645 O O . PRO A 1 85 ? -5.470 0.007 -3.405 1.00 62.25 85 PRO A O 1
ATOM 648 N N . SER A 1 86 ? -5.656 -1.446 -5.110 1.00 69.94 86 SER A N 1
ATOM 649 C CA . SER A 1 86 ? -7.116 -1.538 -5.081 1.00 69.94 86 SER A CA 1
ATOM 650 C C . SER A 1 86 ? -7.596 -2.265 -3.828 1.00 69.94 86 SER A C 1
ATOM 652 O O . SER A 1 86 ? -8.597 -1.850 -3.252 1.00 69.94 86 SER A O 1
ATOM 654 N N . PHE A 1 87 ? -6.865 -3.287 -3.368 1.00 73.62 87 PHE A N 1
ATOM 655 C CA . PHE A 1 87 ? -7.133 -3.992 -2.117 1.00 73.62 87 PHE A CA 1
ATOM 656 C C . PHE A 1 87 ? -7.070 -3.040 -0.922 1.00 73.62 87 PHE A C 1
ATOM 658 O O . PHE A 1 87 ? -8.010 -3.009 -0.137 1.00 73.62 87 PHE A O 1
ATOM 665 N N . THR A 1 88 ? -6.035 -2.200 -0.813 1.00 81.69 88 THR A N 1
ATOM 666 C CA . THR A 1 88 ? -5.934 -1.207 0.270 1.00 81.69 88 THR A CA 1
ATOM 667 C C . THR A 1 88 ? -7.103 -0.225 0.242 1.00 81.69 88 THR A C 1
ATOM 669 O O . THR A 1 88 ? -7.718 0.034 1.271 1.00 81.69 88 THR A O 1
ATOM 672 N N . THR A 1 89 ? -7.464 0.302 -0.930 1.00 85.44 89 THR A N 1
ATOM 673 C CA . THR A 1 89 ? -8.615 1.211 -1.038 1.00 85.44 89 THR A CA 1
ATOM 674 C C . THR A 1 89 ? -9.938 0.506 -0.720 1.00 85.44 89 THR A C 1
ATOM 676 O O . THR A 1 89 ? -10.791 1.092 -0.057 1.00 85.44 89 THR A O 1
ATOM 679 N N . ALA A 1 90 ? -10.125 -0.740 -1.164 1.00 81.88 90 ALA A N 1
ATOM 680 C CA . ALA A 1 90 ? -11.313 -1.531 -0.853 1.00 81.88 90 ALA A CA 1
ATOM 681 C C . ALA A 1 90 ? -11.410 -1.828 0.642 1.00 81.88 90 ALA A C 1
ATOM 683 O O . ALA A 1 90 ? -12.454 -1.582 1.230 1.00 81.88 90 ALA A O 1
ATOM 684 N N . LEU A 1 91 ? -10.307 -2.239 1.267 1.00 81.56 91 LEU A N 1
ATOM 685 C CA . LEU A 1 91 ? -10.207 -2.424 2.709 1.00 81.56 91 LEU A CA 1
ATOM 686 C C . LEU A 1 91 ? -10.657 -1.169 3.460 1.00 81.56 91 LEU A C 1
ATOM 688 O O . LEU A 1 91 ? -11.488 -1.263 4.360 1.00 81.56 91 LEU A O 1
ATOM 692 N N . LEU A 1 92 ? -10.111 -0.007 3.089 1.00 88.19 92 LEU A N 1
ATOM 693 C CA . LEU A 1 92 ? -10.445 1.269 3.720 1.00 88.19 92 LEU A CA 1
ATOM 694 C C . LEU A 1 92 ? -11.920 1.622 3.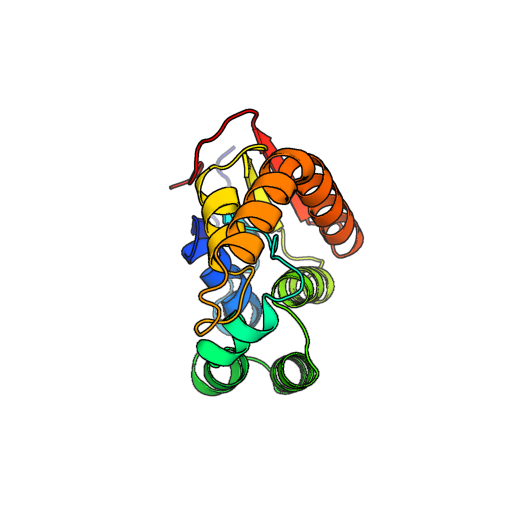531 1.00 88.19 92 LEU A C 1
ATOM 696 O O . LEU A 1 92 ? -12.560 2.066 4.476 1.00 88.19 92 LEU A O 1
ATOM 700 N N . ARG A 1 93 ? -12.468 1.408 2.333 1.00 90.50 93 ARG A N 1
ATOM 701 C CA . ARG A 1 93 ? -13.888 1.642 2.045 1.00 90.50 93 ARG A CA 1
ATOM 702 C C . ARG A 1 93 ? -14.791 0.724 2.866 1.00 90.50 93 ARG A C 1
ATOM 704 O O . ARG A 1 93 ? -15.766 1.187 3.445 1.00 90.50 93 ARG A O 1
ATOM 711 N N . ASP A 1 94 ? -14.472 -0.563 2.903 1.00 86.06 94 ASP A N 1
ATOM 712 C CA . ASP A 1 94 ? -15.308 -1.587 3.528 1.00 86.06 94 ASP A CA 1
ATOM 713 C C . ASP A 1 94 ? -15.195 -1.540 5.067 1.00 86.06 94 ASP A C 1
ATOM 715 O O . ASP A 1 94 ? -16.082 -2.018 5.767 1.00 86.06 94 ASP A O 1
ATOM 719 N N . ASN A 1 95 ? -14.150 -0.886 5.594 1.00 87.50 95 ASN A N 1
ATOM 720 C CA . ASN A 1 95 ? -13.921 -0.628 7.019 1.00 87.50 95 ASN A CA 1
ATOM 721 C C . ASN A 1 95 ? -13.791 0.878 7.302 1.00 87.50 95 ASN A C 1
ATOM 723 O O . ASN A 1 95 ? -12.917 1.304 8.056 1.00 87.50 95 ASN A O 1
ATOM 727 N N . SER A 1 96 ? -14.650 1.704 6.697 1.00 91.31 96 SER A N 1
ATOM 728 C CA . SER A 1 96 ? -14.517 3.171 6.717 1.00 91.31 96 SER A CA 1
ATOM 729 C C . SER A 1 96 ? -14.588 3.820 8.105 1.00 91.31 96 SER A C 1
ATOM 731 O O . SER A 1 96 ? -14.268 4.999 8.249 1.00 91.31 96 SER A O 1
ATOM 733 N N . GLU A 1 97 ? -15.045 3.077 9.114 1.00 91.19 97 GLU A N 1
ATOM 734 C CA . GLU A 1 97 ? -15.115 3.514 10.513 1.00 91.19 97 GLU A CA 1
ATOM 735 C C . GLU A 1 97 ? -13.831 3.211 11.300 1.00 91.19 97 GLU A C 1
ATOM 737 O O . GLU A 1 97 ? -13.580 3.850 12.321 1.00 91.19 97 GLU A O 1
ATOM 742 N N . VAL A 1 98 ? -13.002 2.274 10.826 1.00 92.75 98 VAL A N 1
ATOM 743 C CA . VAL A 1 98 ? -11.741 1.906 11.479 1.00 92.75 98 VAL A CA 1
ATOM 744 C C . VAL A 1 98 ? -10.687 2.973 11.166 1.00 92.75 98 VAL A C 1
ATOM 746 O O . VAL A 1 98 ? -10.406 3.224 9.988 1.00 92.75 98 VAL A O 1
ATOM 749 N N . PRO A 1 99 ? -10.067 3.606 12.181 1.00 95.62 99 PRO A N 1
ATOM 750 C CA . PRO A 1 99 ? -8.999 4.571 11.956 1.00 95.62 99 PRO A CA 1
ATOM 751 C C . PRO A 1 99 ? -7.838 3.942 11.188 1.00 95.62 99 PRO A C 1
ATOM 753 O O . PRO A 1 99 ? -7.314 2.901 11.574 1.00 95.62 99 PRO A O 1
ATOM 756 N N . ALA A 1 100 ? -7.391 4.588 10.117 1.00 95.19 100 ALA A N 1
ATOM 757 C CA . ALA A 1 100 ? -6.257 4.110 9.338 1.00 95.19 100 ALA A CA 1
ATOM 758 C C . ALA A 1 100 ? -5.265 5.242 9.109 1.00 95.19 100 ALA A C 1
ATOM 760 O O . ALA A 1 100 ? -5.655 6.363 8.788 1.00 95.19 100 ALA A O 1
ATOM 761 N N . MET A 1 101 ? -3.976 4.963 9.255 1.00 95.94 101 MET A N 1
ATOM 762 C CA . MET A 1 101 ? -2.932 5.962 9.080 1.00 95.94 101 MET A CA 1
ATOM 763 C C . MET A 1 101 ? -1.831 5.444 8.171 1.00 95.94 101 MET A C 1
ATOM 765 O O . MET A 1 101 ? -1.264 4.386 8.422 1.00 95.94 101 MET A O 1
ATOM 769 N N . TYR A 1 102 ? -1.491 6.221 7.148 1.00 96.31 102 TYR A N 1
ATOM 770 C CA . TYR A 1 102 ? -0.215 6.087 6.457 1.00 96.31 102 TYR A CA 1
ATOM 771 C C . TYR A 1 102 ? 0.837 6.991 7.100 1.00 96.31 102 TYR A C 1
ATOM 773 O O . TYR A 1 102 ? 0.574 8.170 7.350 1.00 96.31 102 TYR A O 1
ATOM 781 N N . VAL A 1 103 ? 2.040 6.465 7.304 1.00 97.75 103 VAL A N 1
ATOM 782 C CA . VAL A 1 103 ? 3.223 7.246 7.669 1.00 97.75 103 VAL A CA 1
ATOM 783 C C . VAL A 1 103 ? 4.346 6.879 6.710 1.00 97.75 103 VAL A C 1
ATOM 785 O O . VAL A 1 103 ? 4.591 5.704 6.471 1.00 97.75 103 VAL A O 1
ATOM 788 N N . GLY A 1 104 ? 5.035 7.862 6.139 1.00 97.31 104 GLY A N 1
ATOM 789 C CA . GLY A 1 104 ? 6.184 7.583 5.281 1.00 97.31 104 GLY A CA 1
ATOM 790 C C . GLY A 1 104 ? 6.838 8.841 4.735 1.00 97.31 104 GLY A C 1
ATOM 791 O O . GLY A 1 104 ? 6.448 9.963 5.071 1.00 97.31 104 GLY A O 1
ATOM 792 N N . THR A 1 105 ? 7.839 8.659 3.880 1.00 97.44 105 THR A N 1
ATOM 793 C CA . THR A 1 105 ? 8.555 9.770 3.251 1.00 97.44 105 THR A CA 1
ATOM 794 C C . THR A 1 105 ? 8.103 9.993 1.809 1.00 97.44 105 THR A C 1
ATOM 796 O O . THR A 1 105 ? 7.587 9.097 1.139 1.00 97.44 105 THR A O 1
ATOM 799 N N . ASN A 1 106 ? 8.250 11.221 1.310 1.00 96.06 106 ASN A N 1
ATOM 800 C CA . ASN A 1 106 ? 7.876 11.565 -0.066 1.00 96.06 106 ASN A CA 1
ATOM 801 C C . ASN A 1 106 ? 8.892 11.102 -1.125 1.00 96.06 106 ASN A C 1
ATOM 803 O O . ASN A 1 106 ? 8.605 11.215 -2.318 1.00 96.06 106 ASN A O 1
ATOM 807 N N . ASN A 1 107 ? 10.064 10.619 -0.710 1.00 96.56 107 ASN A N 1
ATOM 808 C CA . ASN A 1 107 ? 11.130 10.166 -1.596 1.00 96.56 107 ASN A CA 1
ATOM 809 C C . ASN A 1 107 ? 11.783 8.858 -1.097 1.00 96.56 107 ASN A C 1
ATOM 811 O O . ASN A 1 107 ? 12.969 8.626 -1.325 1.00 96.56 107 ASN A O 1
ATOM 815 N N . ASP A 1 108 ? 10.992 8.002 -0.441 1.00 97.38 108 ASP A N 1
ATOM 816 C CA . ASP A 1 108 ? 11.395 6.694 0.089 1.00 97.38 108 ASP A CA 1
ATOM 817 C C . ASP A 1 108 ? 12.207 5.881 -0.937 1.00 97.38 108 ASP A C 1
ATOM 819 O O . ASP A 1 108 ? 11.721 5.496 -2.012 1.00 97.38 108 ASP A O 1
ATOM 823 N N . ILE A 1 109 ? 13.472 5.616 -0.600 1.00 95.81 109 ILE A N 1
ATOM 824 C CA . ILE A 1 109 ? 14.403 4.935 -1.501 1.00 95.81 109 ILE A CA 1
ATOM 825 C C . ILE A 1 109 ? 14.048 3.460 -1.715 1.00 95.81 109 ILE A C 1
ATOM 827 O O . ILE A 1 109 ? 14.283 2.918 -2.800 1.00 95.81 109 ILE A O 1
ATOM 831 N N . ILE A 1 110 ? 13.440 2.818 -0.717 1.00 96.56 110 ILE A N 1
ATOM 832 C CA . ILE A 1 110 ? 13.010 1.424 -0.798 1.00 96.56 110 ILE A CA 1
ATOM 833 C C . ILE A 1 110 ? 11.761 1.322 -1.664 1.00 96.56 110 ILE A C 1
ATOM 835 O O . ILE A 1 110 ? 11.713 0.454 -2.530 1.00 96.56 110 ILE A O 1
ATOM 839 N N . GLN A 1 111 ? 10.804 2.243 -1.542 1.00 95.25 111 GLN A N 1
ATOM 840 C CA . GLN A 1 111 ? 9.641 2.283 -2.434 1.00 95.25 111 GLN A CA 1
ATOM 841 C C . GLN A 1 111 ? 10.049 2.514 -3.899 1.00 95.25 111 GLN A C 1
ATOM 843 O O . GLN A 1 111 ? 9.486 1.886 -4.801 1.00 95.25 111 GLN A O 1
ATOM 848 N N . ARG A 1 112 ? 11.049 3.369 -4.163 1.00 95.44 112 ARG A N 1
ATOM 849 C CA . ARG A 1 112 ? 11.609 3.567 -5.517 1.00 95.44 112 ARG A CA 1
ATOM 850 C C . ARG A 1 112 ? 12.255 2.288 -6.041 1.00 95.44 112 ARG A C 1
ATOM 852 O O . ARG A 1 112 ? 11.972 1.877 -7.164 1.00 95.44 112 ARG A O 1
ATOM 859 N N . GLY A 1 113 ? 13.090 1.647 -5.224 1.00 92.81 113 GLY A N 1
ATOM 860 C CA . GLY A 1 113 ? 13.733 0.380 -5.571 1.00 92.81 113 GLY A CA 1
ATOM 861 C C . GLY A 1 113 ? 12.722 -0.738 -5.830 1.00 92.81 113 GLY A C 1
ATOM 862 O O . GLY A 1 113 ? 12.821 -1.433 -6.838 1.00 92.81 113 GLY A O 1
ATOM 863 N N . PHE A 1 114 ? 11.712 -0.864 -4.970 1.00 91.38 114 PHE A N 1
ATOM 864 C CA . PHE A 1 114 ? 10.648 -1.856 -5.091 1.00 91.38 114 PHE A CA 1
ATOM 865 C C . PHE A 1 114 ? 9.802 -1.644 -6.348 1.00 91.38 114 PHE A C 1
ATOM 867 O O . PHE A 1 114 ? 9.528 -2.602 -7.070 1.00 91.38 114 PHE A O 1
ATOM 874 N N . TYR A 1 115 ? 9.460 -0.393 -6.669 1.00 91.88 115 TYR A N 1
ATOM 875 C CA . TYR A 1 115 ? 8.761 -0.062 -7.910 1.00 91.88 115 TYR A CA 1
ATOM 876 C C . TYR A 1 115 ? 9.553 -0.522 -9.137 1.00 91.88 115 TYR A C 1
ATOM 878 O O . TYR A 1 115 ? 8.996 -1.140 -10.034 1.00 91.88 115 TYR A O 1
ATOM 886 N N . VAL A 1 116 ? 10.865 -0.265 -9.171 1.00 90.94 116 VAL A N 1
ATOM 887 C CA . VAL A 1 116 ? 11.728 -0.707 -10.279 1.00 90.94 116 VAL A CA 1
ATOM 888 C C . VAL A 1 116 ? 11.813 -2.229 -10.340 1.00 90.94 116 VAL A C 1
ATOM 890 O O . VAL A 1 116 ? 11.688 -2.800 -11.418 1.00 90.94 116 VAL A O 1
ATOM 893 N N . ALA A 1 117 ? 11.993 -2.890 -9.196 1.00 86.44 117 ALA A N 1
ATOM 894 C CA . ALA A 1 117 ? 12.123 -4.343 -9.119 1.00 86.44 117 ALA A CA 1
ATOM 895 C C . ALA A 1 117 ? 10.858 -5.096 -9.564 1.00 86.44 117 ALA A C 1
ATOM 897 O O . ALA A 1 117 ? 10.950 -6.259 -9.943 1.00 86.44 117 ALA A O 1
ATOM 898 N N . THR A 1 118 ? 9.698 -4.440 -9.525 1.00 84.81 118 THR A N 1
ATOM 899 C CA . THR A 1 118 ? 8.396 -5.023 -9.884 1.00 84.81 118 THR A CA 1
ATOM 900 C C . THR A 1 118 ? 7.850 -4.513 -11.219 1.00 84.81 118 THR A C 1
ATOM 902 O O . THR A 1 118 ? 6.710 -4.807 -11.559 1.00 84.81 118 THR A O 1
ATOM 905 N N . ALA A 1 119 ? 8.636 -3.738 -11.975 1.00 84.81 119 ALA A N 1
ATOM 906 C CA . ALA A 1 119 ? 8.179 -3.088 -13.205 1.00 84.81 119 ALA A CA 1
ATOM 907 C C . ALA A 1 119 ? 8.237 -3.956 -14.468 1.00 84.81 119 ALA A C 1
ATOM 909 O O . ALA A 1 119 ? 7.687 -3.544 -15.486 1.00 84.81 119 ALA A O 1
ATOM 910 N N . GLY A 1 120 ? 8.903 -5.108 -14.420 1.00 73.56 120 GLY A N 1
ATOM 911 C CA . GLY A 1 120 ? 8.989 -6.047 -15.536 1.00 73.56 120 GLY A CA 1
ATOM 912 C C . GLY A 1 120 ? 8.654 -7.468 -15.104 1.00 73.56 120 GLY A C 1
ATOM 913 O O . GLY A 1 120 ? 8.569 -7.762 -13.907 1.00 73.56 120 GLY A O 1
ATOM 914 N N . ASP A 1 121 ? 8.514 -8.356 -16.083 1.00 67.00 121 ASP A N 1
ATOM 915 C CA . ASP A 1 121 ? 8.366 -9.785 -15.818 1.00 67.00 121 ASP A CA 1
ATOM 916 C C . ASP A 1 121 ? 9.655 -10.355 -15.213 1.00 67.00 121 ASP A C 1
ATOM 918 O O . ASP A 1 121 ? 10.764 -9.900 -15.484 1.00 67.00 121 ASP A O 1
ATOM 922 N N . LEU A 1 122 ? 9.551 -11.431 -14.433 1.00 54.31 122 LEU A N 1
ATOM 923 C CA . LEU A 1 122 ? 10.728 -12.122 -13.870 1.00 54.31 122 LEU A CA 1
ATOM 924 C C . LEU A 1 122 ? 11.688 -12.666 -14.936 1.00 54.31 122 LEU A C 1
ATOM 926 O O . LEU A 1 122 ? 12.850 -12.950 -14.644 1.00 54.31 122 LEU A O 1
ATOM 930 N N . LEU A 1 123 ? 11.177 -12.873 -16.151 1.00 54.28 123 LEU A N 1
ATOM 931 C CA . LEU A 1 123 ? 11.936 -13.324 -17.31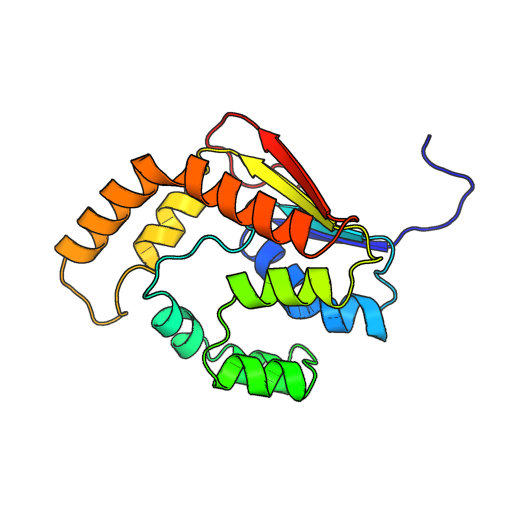6 1.00 54.28 123 LEU A CA 1
ATOM 932 C C . LEU A 1 123 ? 12.414 -12.156 -18.182 1.00 54.28 123 LEU A C 1
ATOM 934 O O . LEU A 1 123 ? 13.162 -12.370 -19.140 1.00 54.28 123 LEU A O 1
ATOM 938 N N . ASP A 1 124 ? 11.997 -10.937 -17.845 1.00 59.53 124 ASP A N 1
ATOM 939 C CA . ASP A 1 124 ? 12.343 -9.741 -18.579 1.00 59.53 124 ASP A CA 1
ATOM 940 C C . ASP A 1 124 ? 13.788 -9.367 -18.254 1.00 59.53 124 ASP A C 1
ATOM 942 O O . ASP A 1 124 ? 14.138 -8.853 -17.191 1.00 59.53 124 ASP A O 1
ATOM 946 N N . THR A 1 125 ? 14.680 -9.709 -19.176 1.00 57.84 125 THR A N 1
ATOM 947 C CA . THR A 1 125 ? 16.104 -9.356 -19.089 1.00 57.84 125 THR A CA 1
ATOM 948 C C . THR A 1 125 ? 16.393 -8.027 -19.780 1.00 57.84 125 THR A C 1
ATOM 950 O O . THR A 1 125 ? 17.544 -7.568 -19.814 1.00 57.84 125 THR A O 1
ATOM 953 N N . GLU A 1 126 ? 15.356 -7.379 -20.315 1.00 69.56 126 GLU A N 1
ATOM 954 C CA . GLU A 1 126 ? 15.463 -6.090 -20.966 1.00 69.56 126 GLU A CA 1
ATOM 955 C C . GLU A 1 126 ? 15.740 -5.009 -19.925 1.00 69.56 126 GLU A C 1
ATOM 957 O O . GLU A 1 126 ? 14.858 -4.419 -19.305 1.00 69.56 126 GLU A O 1
ATOM 962 N N . LYS A 1 127 ? 17.029 -4.688 -19.773 1.00 75.94 127 LYS A N 1
ATOM 963 C CA . LYS A 1 127 ? 17.520 -3.573 -18.947 1.00 75.94 127 LYS A CA 1
ATOM 964 C C . LYS A 1 127 ? 16.742 -2.272 -19.169 1.00 75.94 127 LYS A C 1
ATOM 966 O O . LYS A 1 127 ? 16.716 -1.425 -18.280 1.00 75.94 127 LYS A O 1
ATOM 971 N N . GLN A 1 128 ? 16.153 -2.095 -20.351 1.00 83.81 128 GLN A N 1
ATOM 972 C CA . GLN A 1 128 ? 15.385 -0.914 -20.707 1.00 83.81 128 GLN A CA 1
ATOM 973 C C . GLN A 1 128 ? 14.138 -0.731 -19.829 1.00 83.81 128 GLN A C 1
ATOM 975 O O . GLN A 1 128 ? 13.930 0.388 -19.364 1.00 83.81 128 GLN A O 1
ATOM 980 N N . VAL A 1 129 ? 13.402 -1.800 -19.498 1.00 84.88 129 VAL A N 1
ATOM 981 C CA . VAL A 1 129 ? 12.212 -1.739 -18.626 1.00 84.88 129 VAL A CA 1
ATOM 982 C C . VAL A 1 129 ? 12.577 -1.175 -17.252 1.00 84.88 129 VAL A C 1
ATOM 984 O O . VAL A 1 129 ? 11.994 -0.193 -16.790 1.00 84.88 129 VAL A O 1
ATOM 987 N N . PHE A 1 130 ? 13.632 -1.709 -16.633 1.00 85.75 130 PHE A N 1
ATOM 988 C CA . PHE A 1 130 ? 14.111 -1.241 -15.329 1.00 85.75 130 PHE A CA 1
ATOM 989 C C . PHE A 1 130 ? 14.624 0.206 -15.368 1.00 85.75 130 PHE A C 1
ATOM 991 O O . PHE A 1 130 ? 14.395 0.977 -14.435 1.00 85.75 130 PHE A O 1
ATOM 998 N N . VAL A 1 131 ? 15.309 0.603 -16.447 1.00 89.25 131 VAL A N 1
ATOM 999 C CA . VAL A 1 131 ? 15.803 1.980 -16.620 1.00 89.25 131 VAL A CA 1
ATOM 1000 C C . VAL A 1 131 ? 14.649 2.9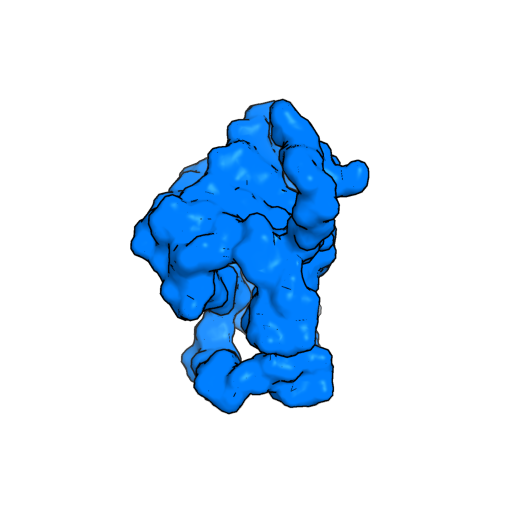68 -16.790 1.00 89.25 131 VAL A C 1
ATOM 1002 O O . VAL A 1 131 ? 14.696 4.065 -16.228 1.00 89.25 131 VAL A O 1
ATOM 1005 N N . GLU A 1 132 ? 13.624 2.611 -17.557 1.00 91.06 132 GLU A N 1
ATOM 1006 C CA . GLU A 1 132 ? 12.437 3.444 -17.757 1.00 91.06 132 GLU A CA 1
ATOM 1007 C C . GLU A 1 132 ? 11.622 3.567 -16.468 1.00 91.06 132 GLU A C 1
ATOM 1009 O O . GLU A 1 132 ? 11.291 4.687 -16.070 1.00 91.06 132 GLU A O 1
ATOM 1014 N N . ALA A 1 133 ? 11.417 2.462 -15.747 1.00 92.06 133 ALA A N 1
ATOM 1015 C CA . ALA A 1 133 ? 10.780 2.467 -14.434 1.00 92.06 133 ALA A CA 1
ATOM 1016 C C . ALA A 1 133 ? 11.538 3.348 -13.432 1.00 92.06 133 ALA A C 1
ATOM 1018 O O . ALA A 1 133 ? 10.927 4.159 -12.735 1.00 92.06 133 ALA A O 1
ATOM 1019 N N . ALA A 1 134 ? 12.874 3.260 -13.403 1.00 93.31 134 ALA A N 1
ATOM 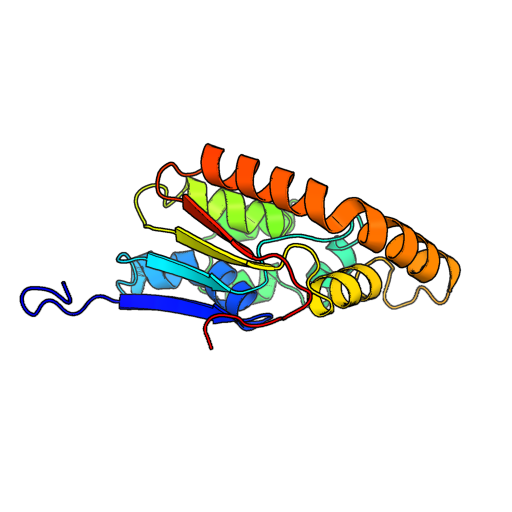1020 C CA . ALA A 1 134 ? 13.703 4.082 -12.526 1.00 93.31 134 ALA A CA 1
ATOM 1021 C C . ALA A 1 134 ? 13.569 5.574 -12.859 1.00 93.31 134 ALA A C 1
ATOM 1023 O O . ALA A 1 134 ? 13.372 6.396 -11.963 1.00 93.31 134 ALA A O 1
ATOM 1024 N N . LYS A 1 135 ? 13.629 5.944 -14.146 1.00 94.44 135 LYS A N 1
ATOM 1025 C CA . LYS A 1 135 ? 13.408 7.332 -14.585 1.00 94.44 135 LYS A CA 1
ATOM 1026 C C . LYS A 1 135 ? 12.026 7.830 -14.178 1.00 94.44 135 LYS A C 1
ATOM 1028 O O . LYS A 1 135 ? 11.909 8.949 -13.685 1.00 94.44 135 LYS A O 1
ATOM 1033 N N . TYR A 1 136 ? 11.003 7.003 -14.371 1.00 95.25 136 TYR A N 1
ATOM 1034 C CA . TYR A 1 136 ? 9.632 7.352 -14.049 1.00 95.25 136 TYR A CA 1
ATOM 1035 C C . TYR A 1 136 ? 9.448 7.578 -12.546 1.00 95.25 136 TYR A C 1
ATOM 1037 O O . TYR A 1 136 ? 9.025 8.665 -12.151 1.00 95.25 136 TYR A O 1
ATOM 1045 N N . ILE A 1 137 ? 9.806 6.608 -11.699 1.00 95.88 137 ILE A N 1
ATOM 1046 C CA . ILE A 1 137 ? 9.524 6.691 -10.259 1.00 95.88 137 ILE A CA 1
ATOM 1047 C C . ILE A 1 137 ? 10.318 7.803 -9.566 1.00 95.88 137 ILE A C 1
ATOM 1049 O O . ILE A 1 137 ? 9.791 8.463 -8.676 1.00 95.88 137 ILE A O 1
ATOM 1053 N N . ASN A 1 138 ? 11.538 8.096 -10.028 1.00 94.81 138 ASN A N 1
ATOM 1054 C CA . ASN A 1 138 ? 12.354 9.191 -9.491 1.00 94.81 138 ASN A CA 1
ATOM 1055 C C . ASN A 1 138 ? 11.731 10.579 -9.705 1.00 94.81 138 ASN A C 1
ATOM 1057 O O . ASN A 1 138 ? 12.062 11.512 -8.980 1.00 94.81 138 ASN A O 1
ATOM 1061 N N . VAL A 1 139 ? 10.854 10.725 -10.700 1.00 95.94 139 VAL A N 1
ATOM 1062 C CA . VAL A 1 139 ? 10.126 11.973 -10.976 1.00 95.94 139 VAL A CA 1
ATOM 1063 C C . VAL A 1 139 ? 8.714 11.927 -10.393 1.00 95.94 139 VAL A C 1
ATOM 1065 O O . VAL A 1 139 ? 8.196 12.947 -9.943 1.00 95.94 139 VAL A O 1
ATOM 1068 N N . ASN A 1 140 ? 8.084 10.751 -10.401 1.00 96.56 140 ASN A N 1
ATOM 1069 C CA . ASN A 1 140 ? 6.651 10.615 -10.167 1.00 96.56 140 ASN A CA 1
ATOM 1070 C C . ASN A 1 140 ? 6.279 10.062 -8.786 1.00 96.56 140 ASN A C 1
ATOM 1072 O O . ASN A 1 140 ? 5.092 10.042 -8.478 1.00 96.56 140 ASN A O 1
ATOM 1076 N N . LEU A 1 141 ? 7.223 9.661 -7.924 1.00 95.81 141 LEU A N 1
ATOM 1077 C CA . LEU A 1 141 ? 6.864 9.156 -6.593 1.00 95.81 141 LEU A CA 1
ATOM 1078 C C . LEU A 1 141 ? 6.028 10.165 -5.773 1.00 95.81 141 LEU A C 1
ATOM 1080 O O . LEU A 1 141 ? 4.953 9.773 -5.319 1.00 95.81 141 LEU A O 1
ATOM 1084 N N . PRO A 1 142 ? 6.410 11.453 -5.627 1.00 95.56 142 PRO A N 1
ATOM 1085 C CA . PRO A 1 142 ? 5.586 12.405 -4.882 1.00 95.56 142 PRO A CA 1
ATOM 1086 C C . PRO A 1 142 ? 4.152 12.577 -5.423 1.00 95.56 142 PRO A C 1
ATOM 1088 O O . PRO A 1 142 ? 3.220 12.476 -4.621 1.00 95.56 142 PRO A O 1
ATOM 1091 N N . PRO A 1 143 ? 3.910 12.810 -6.734 1.00 96.00 143 PRO A N 1
ATOM 1092 C CA . PRO A 1 143 ? 2.541 12.921 -7.238 1.00 96.00 143 PRO A CA 1
ATOM 1093 C C . PRO A 1 143 ? 1.763 11.598 -7.178 1.00 96.00 143 PRO A C 1
ATOM 1095 O O . PRO A 1 143 ? 0.562 11.631 -6.916 1.00 96.00 143 PRO A O 1
ATOM 1098 N N . LEU A 1 144 ? 2.410 10.439 -7.355 1.00 94.88 144 LEU A N 1
ATOM 1099 C CA . LEU A 1 144 ? 1.756 9.137 -7.161 1.00 94.88 144 LEU A CA 1
ATOM 1100 C C . LEU A 1 144 ? 1.303 8.959 -5.715 1.00 94.88 144 LEU A C 1
ATOM 1102 O O . LEU A 1 144 ? 0.157 8.589 -5.477 1.00 94.88 144 LEU A O 1
ATOM 1106 N N . LEU A 1 145 ? 2.176 9.276 -4.756 1.00 95.25 145 LEU A N 1
ATOM 1107 C CA . LEU A 1 145 ? 1.849 9.205 -3.338 1.00 95.25 145 LEU A CA 1
ATOM 1108 C C . LEU A 1 145 ? 0.659 10.108 -3.009 1.00 95.25 145 LEU A C 1
ATOM 1110 O O . LEU A 1 145 ? -0.292 9.649 -2.386 1.00 95.25 145 LEU A O 1
ATOM 1114 N N . GLN A 1 146 ? 0.656 11.354 -3.490 1.00 94.81 146 GLN A N 1
ATOM 1115 C CA . GLN A 1 146 ? -0.483 12.264 -3.317 1.00 94.81 146 GLN A CA 1
ATOM 1116 C C . GLN A 1 146 ? -1.780 11.698 -3.906 1.00 94.81 146 GLN A C 1
ATOM 1118 O O . GLN A 1 146 ? -2.822 11.770 -3.256 1.00 94.81 146 GLN A O 1
ATOM 1123 N N . GLY A 1 147 ? -1.724 11.116 -5.107 1.00 94.31 147 GLY A N 1
ATOM 1124 C CA . GLY A 1 147 ? -2.882 10.491 -5.745 1.00 94.31 147 GLY A CA 1
ATOM 1125 C C . GLY A 1 147 ? -3.439 9.319 -4.936 1.00 94.31 147 GLY A C 1
ATOM 1126 O O . GLY A 1 147 ? -4.647 9.239 -4.723 1.00 94.31 147 GLY A O 1
ATOM 1127 N N . VAL A 1 148 ? -2.562 8.450 -4.426 1.00 92.94 148 VAL A N 1
ATOM 1128 C CA . VAL A 1 148 ? -2.955 7.320 -3.573 1.00 92.94 148 VAL A CA 1
ATOM 1129 C C . VAL A 1 148 ? -3.557 7.806 -2.253 1.00 92.94 148 VAL A C 1
ATOM 1131 O O . VAL A 1 148 ? -4.610 7.313 -1.859 1.00 92.94 148 VAL A O 1
ATOM 1134 N N . MET A 1 149 ? -2.964 8.815 -1.603 1.00 94.25 149 MET A N 1
ATOM 1135 C CA . MET A 1 149 ? -3.534 9.403 -0.381 1.00 94.25 149 MET A CA 1
ATOM 1136 C C . MET A 1 149 ? -4.921 9.989 -0.631 1.00 94.25 149 MET A C 1
ATOM 1138 O O . MET A 1 149 ? -5.837 9.729 0.141 1.00 94.25 149 MET A O 1
ATOM 1142 N N . ALA A 1 150 ? -5.098 10.736 -1.722 1.00 94.44 150 ALA A N 1
ATOM 1143 C CA . ALA A 1 150 ? -6.391 11.312 -2.073 1.00 94.44 150 ALA A CA 1
ATOM 1144 C C . ALA A 1 150 ? -7.456 10.230 -2.312 1.00 94.44 150 ALA A C 1
ATOM 1146 O O . ALA A 1 150 ? -8.590 10.376 -1.860 1.00 94.44 150 ALA A O 1
ATOM 1147 N N . ASN A 1 151 ? -7.087 9.134 -2.981 1.00 93.38 151 ASN A N 1
ATOM 1148 C CA . ASN A 1 151 ? -7.981 8.002 -3.207 1.00 93.38 151 ASN A CA 1
ATOM 1149 C C . ASN A 1 151 ? -8.383 7.318 -1.888 1.00 93.38 151 ASN A C 1
ATOM 1151 O O . ASN A 1 151 ? -9.560 7.052 -1.659 1.00 93.38 151 ASN A O 1
ATOM 1155 N N . HIS A 1 152 ? -7.423 7.097 -0.989 1.00 94.06 152 HIS A N 1
ATOM 1156 C CA . HIS A 1 152 ? -7.671 6.500 0.326 1.00 94.06 152 HIS A CA 1
ATOM 1157 C C . HIS A 1 152 ? -8.518 7.403 1.231 1.00 94.06 152 HIS A C 1
ATOM 1159 O O . HIS A 1 152 ? -9.479 6.922 1.826 1.00 94.06 152 HIS A O 1
ATOM 1165 N N . SER A 1 153 ? -8.244 8.713 1.274 1.00 94.75 153 SER A N 1
ATOM 1166 C CA . SER A 1 153 ? -9.078 9.692 1.992 1.00 94.75 153 SER A CA 1
ATOM 1167 C C . SER A 1 153 ? -10.504 9.772 1.443 1.00 94.75 153 SER A C 1
ATOM 1169 O O . SER A 1 153 ? -11.438 10.031 2.195 1.00 94.75 153 SER A O 1
ATOM 1171 N N . ALA A 1 154 ? -10.690 9.576 0.134 1.00 94.88 154 ALA A N 1
ATOM 1172 C CA . ALA A 1 154 ? -12.018 9.541 -0.473 1.00 94.88 154 ALA A CA 1
ATOM 1173 C C . ALA A 1 154 ? -12.770 8.238 -0.153 1.00 94.88 154 ALA A C 1
ATOM 1175 O O . ALA A 1 154 ? -13.994 8.253 -0.038 1.00 94.88 154 ALA A O 1
ATOM 1176 N N . ALA A 1 155 ? -12.046 7.124 -0.010 1.00 93.06 155 ALA A N 1
ATOM 1177 C CA . ALA A 1 155 ? -12.608 5.825 0.341 1.00 93.06 155 ALA A CA 1
ATOM 1178 C C . ALA A 1 155 ? -12.995 5.720 1.823 1.00 93.06 155 ALA A C 1
ATOM 1180 O O . ALA A 1 155 ? -14.002 5.092 2.136 1.00 93.06 155 ALA A O 1
ATOM 1181 N N . SER A 1 156 ? -12.227 6.344 2.724 1.00 95.31 156 SER A N 1
ATOM 1182 C CA . SER A 1 156 ? -12.492 6.338 4.164 1.00 95.31 156 SER A CA 1
ATOM 1183 C C . SER A 1 156 ? -12.268 7.718 4.792 1.00 95.31 156 SER A C 1
ATOM 1185 O O . SER A 1 156 ? -11.142 8.221 4.766 1.00 95.31 156 SER A O 1
ATOM 1187 N N . PRO A 1 157 ? -13.285 8.319 5.441 1.00 94.25 157 PRO A N 1
ATOM 1188 C CA . PRO A 1 157 ? -13.108 9.563 6.187 1.00 94.25 157 PRO A CA 1
ATOM 1189 C C . PRO A 1 157 ? -12.238 9.385 7.443 1.00 94.25 157 PRO A C 1
ATOM 1191 O O . PRO A 1 157 ? -11.747 10.375 7.983 1.00 94.25 157 PRO A O 1
ATOM 1194 N N . ALA A 1 158 ? -12.041 8.146 7.912 1.00 96.00 158 ALA A N 1
ATOM 1195 C CA . ALA A 1 158 ? -11.173 7.817 9.040 1.00 96.00 158 ALA A CA 1
ATOM 1196 C C . ALA A 1 158 ? -9.695 7.643 8.632 1.00 96.00 158 ALA A C 1
ATOM 1198 O O . ALA A 1 158 ? -8.834 7.470 9.499 1.00 96.00 158 ALA A O 1
ATOM 1199 N N . PHE A 1 159 ? -9.385 7.701 7.330 1.00 96.81 159 PHE A N 1
ATOM 1200 C CA . PHE A 1 159 ? -8.016 7.623 6.833 1.00 96.81 159 PHE A CA 1
ATOM 1201 C C . PHE A 1 159 ? -7.259 8.946 7.025 1.00 96.81 159 PHE A C 1
ATOM 1203 O O . PHE A 1 159 ? -7.731 10.025 6.661 1.00 96.81 159 PHE A O 1
ATOM 1210 N N . GLN A 1 160 ? -6.036 8.852 7.541 1.00 96.94 160 GLN A N 1
ATOM 1211 C CA . GLN A 1 160 ? -5.096 9.957 7.695 1.00 96.94 160 GLN A CA 1
ATOM 1212 C C . GLN A 1 160 ? -3.736 9.609 7.087 1.00 96.94 160 GLN A C 1
ATOM 1214 O O . GLN A 1 160 ? -3.361 8.446 6.956 1.00 96.94 160 GLN A O 1
ATOM 1219 N N . SER A 1 161 ? -2.958 10.634 6.747 1.00 96.44 161 SER A N 1
ATOM 1220 C CA . SER A 1 161 ? -1.613 10.455 6.204 1.00 96.44 161 SER A CA 1
ATOM 1221 C C . SER A 1 161 ? -0.632 11.461 6.790 1.00 96.44 161 SER A C 1
ATOM 1223 O O . SER A 1 161 ? -0.908 12.662 6.789 1.00 96.44 161 SER A O 1
ATOM 1225 N N . VAL A 1 162 ? 0.541 10.986 7.200 1.00 96.75 162 VAL A N 1
ATOM 1226 C CA . VAL A 1 162 ? 1.695 11.809 7.565 1.00 96.75 162 VAL A CA 1
ATOM 1227 C C . VAL A 1 162 ? 2.806 11.538 6.560 1.00 96.75 162 VAL A C 1
ATOM 1229 O O . VAL A 1 162 ? 3.385 10.455 6.532 1.00 96.75 162 VAL A O 1
ATOM 1232 N N . VAL A 1 163 ? 3.104 12.536 5.728 1.00 96.75 163 VAL A N 1
ATOM 1233 C CA . VAL A 1 163 ? 4.194 12.464 4.752 1.00 96.75 163 VAL A CA 1
ATOM 1234 C C . VAL A 1 163 ? 5.312 13.396 5.189 1.00 96.75 163 VAL A C 1
ATOM 1236 O O . VAL A 1 163 ? 5.121 14.610 5.271 1.00 96.75 163 VAL A O 1
ATOM 1239 N N . VAL A 1 164 ? 6.482 12.827 5.452 1.00 95.75 164 VAL A N 1
ATOM 1240 C CA . VAL A 1 164 ? 7.685 13.569 5.832 1.00 95.75 164 VAL A CA 1
ATOM 1241 C C . VAL A 1 164 ? 8.553 13.802 4.594 1.00 95.75 164 VAL A C 1
ATOM 1243 O O . VAL A 1 164 ? 8.558 13.006 3.654 1.00 95.75 164 VAL A O 1
ATOM 1246 N N . GLN A 1 165 ? 9.277 14.919 4.557 1.00 96.12 165 GLN A N 1
ATOM 1247 C CA . GLN A 1 165 ? 10.299 15.123 3.532 1.00 96.12 165 GLN A CA 1
ATOM 1248 C C . GLN A 1 165 ? 11.534 14.295 3.874 1.00 96.12 165 GLN A C 1
ATOM 1250 O O . GLN A 1 165 ? 12.092 14.479 4.953 1.00 96.12 165 GLN A O 1
ATOM 1255 N N . GLY A 1 166 ? 11.966 13.429 2.961 1.00 95.62 166 GLY A N 1
ATOM 1256 C CA . GLY A 1 166 ? 13.115 12.562 3.206 1.00 95.62 166 GLY A CA 1
ATOM 1257 C C . GLY A 1 166 ? 13.155 11.341 2.296 1.00 95.62 166 GLY A C 1
ATOM 1258 O O . GLY A 1 166 ? 12.297 11.184 1.427 1.00 95.62 166 GLY A O 1
ATOM 1259 N N . GLU A 1 167 ? 14.168 10.503 2.489 1.00 96.81 167 GLU A N 1
ATOM 1260 C CA . GLU A 1 167 ? 14.371 9.244 1.748 1.00 96.81 167 GLU A CA 1
ATOM 1261 C C . GLU A 1 167 ? 14.284 8.007 2.652 1.00 96.81 167 GLU A C 1
ATOM 1263 O O . GLU A 1 167 ? 14.481 6.879 2.195 1.00 96.81 167 GLU A O 1
ATOM 1268 N N . GLU A 1 168 ? 14.015 8.219 3.940 1.00 96.31 168 GLU A N 1
ATOM 1269 C CA . GLU A 1 168 ? 13.971 7.192 4.966 1.00 96.31 168 GLU A CA 1
ATOM 1270 C C . GLU A 1 168 ? 12.819 6.214 4.729 1.00 96.31 168 GLU A C 1
ATOM 1272 O O . GLU A 1 168 ? 11.767 6.562 4.186 1.00 96.31 168 GLU A O 1
ATOM 1277 N N . HIS A 1 169 ? 13.041 4.989 5.194 1.00 96.75 169 HIS A N 1
ATOM 1278 C CA . HIS A 1 169 ? 12.103 3.882 5.155 1.00 96.75 169 HIS A CA 1
ATOM 1279 C C . HIS A 1 169 ? 11.955 3.332 6.574 1.00 96.75 169 HIS A C 1
ATOM 1281 O O . HIS A 1 169 ? 12.966 3.179 7.261 1.00 96.75 169 HIS A O 1
ATOM 1287 N N . CYS A 1 170 ? 10.728 3.021 6.986 1.00 96.38 170 CYS A N 1
ATOM 1288 C CA . CYS A 1 170 ? 10.346 2.714 8.368 1.00 96.38 170 CYS A CA 1
ATOM 1289 C C . CYS A 1 170 ? 10.521 3.889 9.325 1.00 96.38 170 CYS A C 1
ATOM 1291 O O . CYS A 1 170 ? 11.582 4.077 9.917 1.00 96.38 170 CYS A O 1
ATOM 1293 N N . LEU A 1 171 ? 9.461 4.676 9.500 1.00 95.25 171 LEU A N 1
ATOM 1294 C CA . LEU A 1 171 ? 9.464 5.816 10.419 1.00 95.25 171 LEU A CA 1
ATOM 1295 C C . LEU A 1 171 ? 8.947 5.460 11.817 1.00 95.25 171 LEU A C 1
ATOM 1297 O O . LEU A 1 171 ? 9.249 6.166 12.780 1.00 95.25 171 LEU A O 1
ATOM 1301 N N . VAL A 1 172 ? 8.160 4.392 11.932 1.00 88.19 172 VAL A N 1
ATOM 1302 C CA . VAL A 1 172 ? 7.485 3.959 13.157 1.00 88.19 172 VAL A CA 1
ATOM 1303 C C . VAL A 1 172 ? 7.750 2.464 13.344 1.00 88.19 172 VAL A C 1
ATOM 1305 O O . VAL A 1 172 ? 6.864 1.627 13.189 1.00 88.19 172 VAL A O 1
ATOM 1308 N N . SER A 1 173 ? 9.010 2.128 13.624 1.00 59.69 173 SER A N 1
ATOM 1309 C CA . SER A 1 173 ? 9.476 0.764 13.915 1.00 59.69 173 SER A CA 1
ATOM 1310 C C . SER A 1 173 ? 9.743 0.546 15.396 1.00 59.69 173 SER A C 1
ATOM 1312 O O . SER A 1 173 ? 10.416 1.429 15.978 1.00 59.69 173 SER A O 1
#

pLDDT: mean 85.95, std 11.48, range [45.22, 97.75]

Organism: NCBI:txid63592

Sequence (173 aa):
DFGDGETRRVAGGCSAGSIGVQLWAPALIADFDFSDGILMDSYVGIMPPAADVFWNLINVCEVGEQQLMWTREAVEACREGFYVPSFTTALLRDNSEVPAMYVGTNNDIIQRGFYVATAGDLLDTEKQVFVEAAKYINVNLPPLLQGVMANHSAASPAFQSVVVQGEEHCLVS